Protein AF-A0A9E3FJ10-F1 (afdb_monomer_lite)

pLDDT: mean 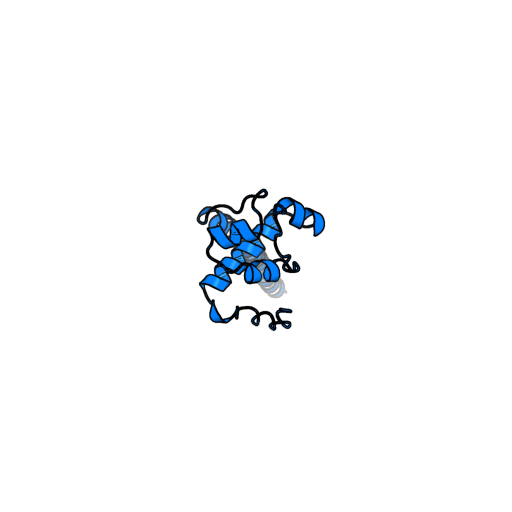78.75, std 11.79, range [48.34, 91.56]

Foldseek 3Di:
DPPVVVVVVVVVVVVVVVVVVVVVVVVVVVVVLVVVCVPPDHQDQQAWLVNVCVSLVHDSVLLCVLLVHDDDPDDNHGLNVVCVVVVHDSVVSSSSSVVSSVCCVVCVVVPDDPDDPDDDDPDD

Secondary structure (DSSP, 8-state):
--HHHHHHHHHHHHHHHHHHHHHHHHHHHHHHHHHHTTTS----TT-BHHHHHHHHT--HHHHHHHTT----TT---BHHHHHHHTT--HHHHHHHHHHHHHHHHH-GGGSPPPPPPP------

Structure (mmCIF, N/CA/C/O backbone):
data_AF-A0A9E3FJ10-F1
#
_entry.id   AF-A0A9E3FJ10-F1
#
loop_
_atom_site.group_PDB
_atom_site.id
_atom_site.type_symbol
_atom_site.label_atom_id
_atom_site.label_alt_id
_atom_site.label_comp_id
_atom_site.label_asym_id
_atom_site.label_entity_id
_atom_site.label_seq_id
_atom_site.pdbx_PDB_ins_code
_atom_site.Cartn_x
_atom_site.Cartn_y
_atom_site.Cartn_z
_atom_site.occupancy
_atom_site.B_iso_or_equiv
_atom_site.auth_seq_id
_atom_site.auth_comp_id
_atom_site.auth_asym_id
_atom_site.auth_atom_id
_atom_site.pdbx_PDB_model_num
ATOM 1 N N . MET A 1 1 ? 39.866 -26.195 -32.610 1.00 50.06 1 MET A N 1
ATOM 2 C CA . MET A 1 1 ? 39.055 -26.132 -31.369 1.00 50.06 1 MET A CA 1
ATOM 3 C C . MET A 1 1 ? 38.698 -24.684 -30.949 1.00 50.06 1 MET A C 1
ATOM 5 O O . MET A 1 1 ? 38.746 -24.369 -29.773 1.00 50.06 1 MET A O 1
ATOM 9 N N . ARG A 1 2 ? 38.320 -23.772 -31.873 1.00 59.16 2 ARG A N 1
ATOM 10 C CA . ARG A 1 2 ? 38.086 -22.332 -31.557 1.00 59.16 2 ARG A CA 1
ATOM 11 C C . ARG A 1 2 ? 36.614 -21.877 -31.606 1.00 59.16 2 ARG A C 1
ATOM 13 O O . ARG A 1 2 ? 36.303 -20.778 -31.170 1.00 59.16 2 ARG A O 1
ATOM 20 N N . ARG A 1 3 ? 35.690 -22.717 -32.098 1.00 58.25 3 ARG A N 1
ATOM 21 C CA . ARG A 1 3 ? 34.252 -22.376 -32.216 1.00 58.25 3 ARG A CA 1
ATOM 22 C C . ARG A 1 3 ? 33.459 -22.555 -30.913 1.00 58.25 3 ARG A C 1
ATOM 24 O O . ARG A 1 3 ? 32.370 -22.005 -30.796 1.00 58.25 3 ARG A O 1
ATOM 31 N N . LEU A 1 4 ? 33.997 -23.300 -29.941 1.00 60.84 4 LEU A N 1
ATOM 32 C CA . LEU A 1 4 ? 33.316 -23.565 -28.669 1.00 60.84 4 LEU A CA 1
ATOM 33 C C . LEU A 1 4 ? 33.398 -22.359 -27.717 1.00 60.84 4 LEU A C 1
ATOM 35 O O . LEU A 1 4 ? 32.386 -21.977 -27.142 1.00 60.84 4 LEU A O 1
ATOM 39 N N . GLY A 1 5 ? 34.555 -21.688 -27.647 1.00 65.81 5 GLY A N 1
ATOM 40 C CA . GLY A 1 5 ? 34.737 -20.486 -26.821 1.00 65.81 5 GLY A CA 1
ATOM 41 C C . GLY A 1 5 ? 33.856 -19.308 -27.249 1.00 65.81 5 GLY A C 1
ATOM 42 O O . GLY A 1 5 ? 33.323 -18.604 -26.402 1.00 65.81 5 GLY A O 1
ATOM 43 N N . TRP A 1 6 ? 33.611 -19.140 -28.553 1.00 72.50 6 TRP A N 1
ATOM 44 C CA . TRP A 1 6 ? 32.750 -18.062 -29.056 1.00 72.50 6 TRP A CA 1
ATOM 45 C C . TRP A 1 6 ? 31.285 -18.242 -28.635 1.00 72.50 6 TRP A C 1
ATOM 47 O O . TRP A 1 6 ? 30.625 -17.285 -28.240 1.00 72.50 6 TRP A O 1
ATOM 57 N N . ARG A 1 7 ? 30.771 -19.478 -28.676 1.00 77.56 7 ARG A N 1
ATOM 58 C CA . ARG A 1 7 ? 29.396 -19.778 -28.239 1.00 77.56 7 ARG A CA 1
ATOM 59 C C . ARG A 1 7 ? 29.220 -19.499 -26.747 1.00 77.56 7 ARG A C 1
ATOM 61 O O . ARG A 1 7 ? 28.229 -18.890 -26.366 1.00 77.56 7 ARG A O 1
ATOM 68 N N . TRP A 1 8 ? 30.202 -19.870 -25.928 1.00 81.69 8 TRP A N 1
ATOM 69 C CA . TRP A 1 8 ? 30.196 -19.575 -24.493 1.00 81.69 8 TRP A CA 1
ATOM 70 C C . TRP A 1 8 ? 30.289 -18.078 -24.193 1.00 81.69 8 TRP A C 1
ATOM 72 O O . TRP A 1 8 ? 29.585 -17.603 -23.309 1.00 81.69 8 TRP A O 1
ATOM 82 N N . LEU A 1 9 ? 31.068 -17.316 -24.967 1.00 85.19 9 LEU A N 1
ATOM 83 C CA . LEU A 1 9 ? 31.107 -15.855 -24.846 1.00 85.19 9 LEU A CA 1
ATOM 84 C C . LEU A 1 9 ? 29.743 -15.216 -25.133 1.00 85.19 9 LEU A C 1
ATOM 86 O O . LEU A 1 9 ? 29.331 -14.327 -24.395 1.00 85.19 9 LEU A O 1
ATOM 90 N N . ILE A 1 10 ? 29.012 -15.698 -26.146 1.00 85.94 10 ILE A N 1
ATOM 91 C CA . ILE A 1 10 ? 27.649 -15.224 -26.437 1.00 85.94 10 ILE A CA 1
ATOM 92 C C . ILE A 1 10 ? 26.696 -15.560 -25.282 1.00 85.94 10 ILE A C 1
ATOM 94 O O . ILE A 1 10 ? 25.912 -14.707 -24.875 1.00 85.94 10 ILE A O 1
ATOM 98 N N . VAL A 1 11 ? 26.771 -16.773 -24.725 1.00 88.75 11 VAL A N 1
ATOM 99 C CA . VAL A 1 11 ? 25.910 -17.190 -23.602 1.00 88.75 11 VAL A CA 1
ATOM 100 C C . VAL A 1 11 ? 26.195 -16.366 -22.346 1.00 88.75 11 VAL A C 1
ATOM 102 O O . VAL A 1 11 ? 25.263 -15.887 -21.706 1.00 88.75 11 VAL A O 1
ATOM 105 N N . VAL A 1 12 ? 27.467 -16.145 -22.012 1.00 90.69 12 VAL A N 1
ATOM 106 C CA . VAL A 1 12 ? 27.863 -15.320 -20.862 1.00 90.69 12 VAL A CA 1
ATOM 107 C C . VAL A 1 12 ? 27.430 -13.869 -21.065 1.00 90.69 12 VAL A C 1
ATOM 109 O O . VAL A 1 12 ? 26.873 -13.275 -20.146 1.00 90.69 12 VAL A O 1
ATOM 112 N N . ALA A 1 13 ? 27.613 -13.311 -22.265 1.00 87.69 13 ALA A N 1
ATOM 113 C CA . ALA A 1 13 ? 27.155 -11.962 -22.589 1.00 87.69 13 ALA A CA 1
ATOM 114 C C . ALA A 1 13 ? 25.627 -11.830 -22.477 1.00 87.69 13 ALA A C 1
ATOM 116 O O . ALA A 1 13 ? 25.137 -10.849 -21.919 1.00 87.69 13 ALA A O 1
ATOM 117 N N . PHE A 1 14 ? 24.875 -12.833 -22.940 1.00 90.75 14 PHE A N 1
ATOM 118 C CA . PHE A 1 14 ? 23.419 -12.874 -22.811 1.00 90.75 14 PHE A CA 1
ATOM 119 C C . PHE A 1 14 ? 22.973 -12.953 -21.347 1.00 90.75 14 PHE A C 1
ATOM 121 O O . PHE A 1 14 ? 22.100 -12.195 -20.933 1.00 90.75 14 PHE A O 1
ATOM 128 N N . LEU A 1 15 ? 23.600 -13.815 -20.540 1.00 91.56 15 LEU A N 1
ATOM 129 C CA . LEU A 1 15 ? 23.305 -13.930 -19.108 1.00 91.56 15 LEU A CA 1
ATOM 130 C C . LEU A 1 15 ? 23.639 -12.645 -18.342 1.00 91.56 15 LEU A C 1
ATOM 132 O O . LEU A 1 15 ? 22.870 -12.242 -17.467 1.00 91.56 15 LEU A O 1
ATOM 136 N N . LEU A 1 16 ? 24.746 -11.976 -18.684 1.00 91.50 16 LEU A N 1
ATOM 137 C CA . LEU A 1 16 ? 25.084 -10.673 -18.114 1.00 91.50 16 LEU A CA 1
ATOM 138 C C . LEU A 1 16 ? 24.024 -9.635 -18.483 1.00 91.50 16 LEU A C 1
ATOM 140 O O . LEU A 1 16 ? 23.500 -8.966 -17.598 1.00 91.50 16 LEU A O 1
ATOM 144 N N . ALA A 1 17 ? 23.671 -9.529 -19.766 1.00 90.06 17 ALA A N 1
ATOM 145 C CA . ALA A 1 17 ? 22.655 -8.593 -20.237 1.00 90.06 17 ALA A CA 1
ATOM 146 C C . ALA A 1 17 ? 21.293 -8.848 -19.571 1.00 90.06 17 ALA A C 1
ATOM 148 O O . ALA A 1 17 ? 20.651 -7.902 -19.120 1.00 90.06 17 ALA A O 1
ATOM 149 N N . ALA A 1 18 ? 20.888 -10.113 -19.432 1.00 90.12 18 ALA A N 1
ATOM 150 C CA . ALA A 1 18 ? 19.661 -10.503 -18.743 1.00 90.12 18 ALA A CA 1
ATOM 151 C C . ALA A 1 18 ? 19.698 -10.146 -17.247 1.00 90.12 18 ALA A C 1
ATOM 153 O O . ALA A 1 18 ? 18.731 -9.588 -16.729 1.00 90.12 18 ALA A O 1
ATOM 154 N N . SER A 1 19 ? 20.820 -10.390 -16.559 1.00 89.44 19 SER A N 1
ATOM 155 C CA . SER A 1 19 ? 21.013 -9.967 -15.163 1.00 89.44 19 SER A CA 1
ATOM 156 C C . SER A 1 19 ? 20.929 -8.450 -15.012 1.00 89.44 19 SER A C 1
ATOM 158 O O . SER A 1 19 ? 20.224 -7.955 -14.134 1.00 89.44 19 SER A O 1
ATOM 160 N N . PHE A 1 20 ? 21.608 -7.696 -15.879 1.00 89.62 20 PHE A N 1
ATOM 161 C CA . PHE A 1 20 ? 21.561 -6.236 -15.864 1.00 89.62 20 PHE A CA 1
ATOM 162 C C . PHE A 1 20 ? 20.150 -5.716 -16.139 1.00 89.62 20 PHE A C 1
ATOM 164 O O . PHE A 1 20 ? 19.680 -4.847 -15.409 1.00 89.62 20 PHE A O 1
ATOM 171 N N . ALA A 1 21 ? 19.448 -6.280 -17.124 1.00 86.94 21 ALA A N 1
ATOM 172 C CA . ALA A 1 21 ? 18.065 -5.933 -17.427 1.00 86.94 21 ALA A CA 1
ATOM 173 C C . ALA A 1 21 ? 17.132 -6.240 -16.247 1.00 86.94 21 ALA A C 1
ATOM 175 O O . ALA A 1 21 ? 16.319 -5.396 -15.884 1.00 86.94 21 ALA A O 1
ATOM 176 N N . GLY A 1 22 ? 17.290 -7.395 -15.593 1.00 85.44 22 GLY A N 1
ATOM 177 C CA . GLY A 1 22 ? 16.532 -7.758 -14.395 1.00 85.44 22 GLY A CA 1
ATOM 178 C C . GLY A 1 22 ? 16.789 -6.803 -13.228 1.00 85.44 22 GLY A C 1
ATOM 179 O O . GLY A 1 22 ? 15.850 -6.274 -12.637 1.00 85.44 22 GLY A O 1
ATOM 180 N N . LEU A 1 23 ? 18.056 -6.503 -12.928 1.00 83.00 23 LEU A N 1
ATOM 181 C CA . LEU A 1 23 ? 18.430 -5.538 -11.889 1.00 83.00 23 LEU A CA 1
ATOM 182 C C . LEU A 1 23 ? 17.889 -4.136 -12.186 1.00 83.00 23 LEU A C 1
ATOM 184 O O . LEU A 1 23 ? 17.414 -3.448 -11.278 1.00 83.00 23 LEU A O 1
ATOM 188 N N . PHE A 1 24 ? 17.953 -3.714 -13.448 1.00 83.12 24 PHE A N 1
ATOM 189 C CA . PHE A 1 24 ? 17.440 -2.424 -13.886 1.00 83.12 24 PHE A CA 1
ATOM 190 C C . PHE A 1 24 ? 15.914 -2.380 -13.820 1.00 83.12 24 PHE A C 1
ATOM 192 O O . PHE A 1 24 ? 15.373 -1.397 -13.329 1.00 83.12 24 PHE A O 1
ATOM 199 N N . ALA A 1 25 ? 15.221 -3.456 -14.202 1.00 77.50 25 ALA A N 1
ATOM 200 C CA . ALA A 1 25 ? 13.773 -3.588 -14.078 1.00 77.50 25 ALA A CA 1
ATOM 201 C C . ALA A 1 25 ? 13.335 -3.529 -12.610 1.00 77.50 25 ALA A C 1
ATOM 203 O O . ALA A 1 25 ? 12.469 -2.732 -12.266 1.00 77.50 25 ALA A O 1
ATOM 204 N N . VAL A 1 26 ? 13.989 -4.273 -11.712 1.00 76.31 26 VAL A N 1
ATOM 205 C CA . VAL A 1 26 ? 13.704 -4.210 -10.269 1.00 76.31 26 VAL A CA 1
ATOM 206 C C . VAL A 1 26 ? 13.958 -2.802 -9.724 1.00 76.31 26 VAL A C 1
ATOM 208 O O . VAL A 1 26 ? 13.137 -2.271 -8.977 1.00 76.31 26 VAL A O 1
ATOM 211 N N . ARG A 1 27 ? 15.064 -2.148 -10.106 1.00 74.31 27 ARG A N 1
ATOM 212 C CA . ARG A 1 27 ? 15.336 -0.763 -9.687 1.00 74.31 27 ARG A CA 1
ATOM 213 C C . ARG A 1 27 ? 14.336 0.240 -10.258 1.00 74.31 27 ARG A C 1
ATOM 215 O O . ARG A 1 27 ? 13.928 1.141 -9.529 1.00 74.31 27 ARG A O 1
ATOM 222 N N . ALA A 1 28 ? 13.936 0.083 -11.513 1.00 72.06 28 ALA A N 1
ATOM 223 C CA . ALA A 1 28 ? 12.959 0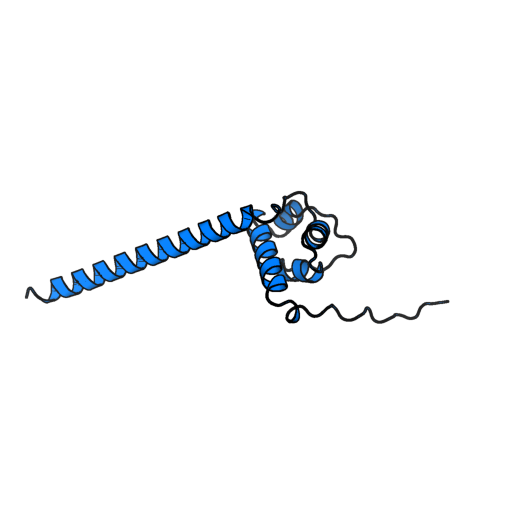.934 -12.177 1.00 72.06 28 ALA A CA 1
ATOM 224 C C . ALA A 1 28 ? 11.577 0.768 -11.548 1.00 72.06 28 ALA A C 1
ATOM 226 O O . ALA A 1 28 ? 10.947 1.770 -11.244 1.00 72.06 28 ALA A O 1
ATOM 227 N N . VAL A 1 29 ? 11.153 -0.460 -11.241 1.00 70.62 29 VAL A N 1
ATOM 228 C CA . VAL A 1 29 ? 9.917 -0.731 -10.496 1.00 70.62 29 VAL A CA 1
ATOM 229 C C . VAL A 1 29 ? 9.985 -0.095 -9.110 1.00 70.62 29 VAL A C 1
ATOM 231 O O . VAL A 1 29 ? 9.070 0.628 -8.740 1.00 70.62 29 VAL A O 1
ATOM 234 N N . ARG A 1 30 ? 11.093 -0.239 -8.366 1.00 70.88 30 ARG A N 1
ATOM 235 C CA . ARG A 1 30 ? 11.256 0.439 -7.063 1.00 70.88 30 ARG A CA 1
ATOM 236 C C . ARG A 1 30 ? 11.179 1.965 -7.184 1.00 70.88 30 ARG A C 1
ATOM 238 O O . ARG A 1 30 ? 10.576 2.608 -6.332 1.00 70.88 30 ARG A O 1
ATOM 245 N N . ARG A 1 31 ? 11.759 2.553 -8.237 1.00 59.66 31 ARG A N 1
ATOM 246 C CA . ARG A 1 31 ? 11.735 4.004 -8.503 1.00 59.66 31 ARG A CA 1
ATOM 247 C C . ARG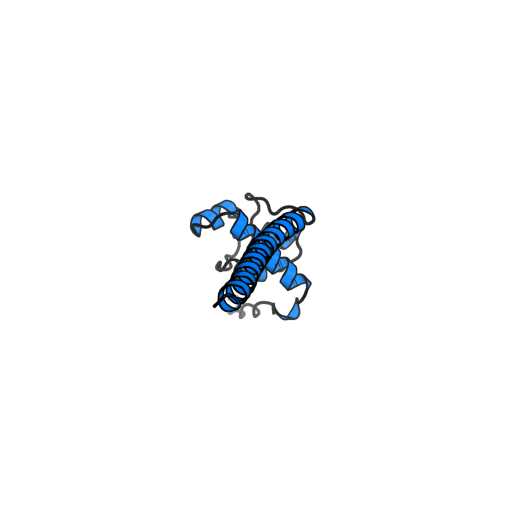 A 1 31 ? 10.363 4.489 -8.983 1.00 59.66 31 ARG A C 1
ATOM 249 O O . ARG A 1 31 ? 9.958 5.580 -8.605 1.00 59.66 31 ARG A O 1
ATOM 256 N N . ALA A 1 32 ? 9.666 3.699 -9.792 1.00 63.59 32 ALA A N 1
ATOM 257 C CA . ALA A 1 32 ? 8.335 3.992 -10.310 1.00 63.59 32 ALA A CA 1
ATOM 258 C C . ALA A 1 32 ? 7.284 3.888 -9.204 1.00 63.59 32 ALA A C 1
ATOM 260 O O . ALA A 1 32 ? 6.464 4.788 -9.073 1.00 63.59 32 ALA A O 1
ATOM 261 N N . VAL A 1 33 ? 7.379 2.869 -8.345 1.00 62.78 33 VAL A N 1
ATOM 262 C CA . VAL A 1 33 ? 6.593 2.778 -7.107 1.00 62.78 33 VAL A CA 1
ATOM 263 C C . VAL A 1 33 ? 6.890 3.992 -6.216 1.00 62.78 33 VAL A C 1
ATOM 265 O O . VAL A 1 33 ? 5.960 4.669 -5.800 1.00 62.78 33 VAL A O 1
ATOM 268 N N . TYR A 1 34 ? 8.164 4.370 -6.038 1.00 57.97 34 TYR A N 1
ATOM 269 C CA . TYR A 1 34 ? 8.549 5.581 -5.295 1.00 57.97 34 TYR A CA 1
ATOM 270 C C . TYR A 1 34 ? 7.980 6.883 -5.899 1.00 57.97 34 TYR A C 1
ATOM 272 O O . TYR A 1 34 ? 7.556 7.770 -5.162 1.00 57.97 34 TYR A O 1
ATOM 280 N N . TRP A 1 35 ? 7.949 7.021 -7.231 1.00 48.34 35 TRP A N 1
ATOM 281 C CA . TRP A 1 35 ? 7.387 8.193 -7.924 1.00 48.34 35 TRP A CA 1
ATOM 282 C C . TRP A 1 35 ? 5.853 8.213 -7.918 1.00 48.34 35 TRP A C 1
ATOM 284 O O . TRP A 1 35 ? 5.263 9.286 -7.804 1.00 48.34 35 TRP A O 1
ATOM 294 N N . SER A 1 36 ? 5.202 7.049 -7.981 1.00 53.22 36 SER A N 1
ATOM 295 C CA . SER A 1 36 ? 3.745 6.925 -7.870 1.00 53.22 36 SER A CA 1
ATOM 296 C C . SER A 1 36 ? 3.246 7.390 -6.499 1.00 53.22 36 SER A C 1
ATOM 298 O O . SER A 1 36 ? 2.195 8.018 -6.413 1.00 53.22 36 SER A O 1
ATOM 300 N N . SER A 1 37 ? 4.034 7.177 -5.441 1.00 52.62 37 SER A N 1
ATOM 301 C CA . SER A 1 37 ? 3.728 7.636 -4.080 1.00 52.62 37 SER A CA 1
ATOM 302 C C . SER A 1 37 ? 3.818 9.157 -3.871 1.00 52.62 37 SER A C 1
ATOM 304 O O . SER A 1 37 ? 3.405 9.635 -2.820 1.00 52.62 37 SER A O 1
ATOM 306 N N . HIS A 1 38 ? 4.368 9.930 -4.819 1.00 49.62 38 HIS A N 1
ATOM 307 C CA . HIS A 1 38 ? 4.545 11.387 -4.678 1.00 49.62 38 HIS A CA 1
ATOM 308 C C . HIS A 1 38 ? 3.424 12.226 -5.318 1.00 49.62 38 HIS A C 1
ATOM 310 O O . HIS A 1 38 ? 3.418 13.446 -5.159 1.00 49.62 38 HIS A O 1
ATOM 316 N N . ARG A 1 39 ? 2.495 11.612 -6.065 1.00 49.94 39 ARG A N 1
ATOM 317 C CA . ARG A 1 39 ? 1.383 12.320 -6.736 1.00 49.94 39 ARG A CA 1
ATOM 318 C C . ARG A 1 39 ? 0.071 12.276 -5.950 1.00 49.94 39 ARG A C 1
ATOM 320 O O . ARG A 1 39 ? -0.719 13.206 -6.081 1.00 49.94 39 ARG A O 1
ATOM 327 N N . ASP A 1 40 ? -0.107 11.264 -5.105 1.00 52.66 40 ASP A N 1
ATOM 328 C CA . ASP A 1 40 ? -1.263 11.112 -4.226 1.00 52.66 40 ASP A CA 1
ATOM 329 C C . ASP A 1 40 ? -0.845 11.427 -2.781 1.00 52.66 40 ASP A C 1
ATOM 331 O O . ASP A 1 40 ? 0.188 10.973 -2.298 1.00 52.66 40 ASP A O 1
ATOM 335 N N . GLU A 1 41 ? -1.628 12.270 -2.118 1.00 59.69 41 GLU A N 1
ATOM 336 C CA . GLU A 1 41 ? -1.422 12.860 -0.792 1.00 59.69 41 GLU A CA 1
ATOM 337 C C . GLU A 1 41 ? -0.698 11.939 0.217 1.00 59.69 41 GLU A C 1
ATOM 339 O O . GLU A 1 41 ? -1.309 11.061 0.827 1.00 59.69 41 GLU A O 1
ATOM 344 N N . VAL A 1 42 ? 0.621 12.124 0.371 1.00 67.50 42 VAL A N 1
ATOM 345 C CA . VAL A 1 42 ? 1.537 11.185 1.048 1.00 67.50 42 VAL A CA 1
ATOM 346 C C . VAL A 1 42 ? 0.932 10.631 2.340 1.00 67.50 42 VAL A C 1
ATOM 348 O O . VAL A 1 42 ? 0.638 11.386 3.269 1.00 67.50 42 VAL A O 1
ATOM 351 N N . ILE A 1 43 ? 0.766 9.305 2.417 1.00 75.88 43 ILE A N 1
ATOM 352 C CA . ILE A 1 43 ? 0.352 8.628 3.652 1.00 75.88 43 ILE A CA 1
ATOM 353 C C . ILE A 1 43 ? 1.406 8.932 4.717 1.00 75.88 43 ILE A C 1
ATOM 355 O O . ILE A 1 43 ? 2.557 8.515 4.607 1.00 75.88 43 ILE A O 1
ATOM 359 N N . ARG A 1 44 ? 1.024 9.682 5.752 1.00 82.00 44 ARG A N 1
ATOM 360 C CA . ARG A 1 44 ? 1.935 10.089 6.825 1.00 82.00 44 ARG A CA 1
ATOM 361 C C . ARG A 1 44 ? 1.907 9.092 7.986 1.00 82.00 44 ARG A C 1
ATOM 363 O O . ARG A 1 44 ? 0.844 8.574 8.321 1.00 82.00 44 ARG A O 1
ATOM 370 N N . PRO A 1 45 ? 3.035 8.893 8.688 1.00 81.94 45 PRO A N 1
ATOM 371 C CA . PRO A 1 45 ? 3.156 7.910 9.771 1.00 81.94 45 PRO A CA 1
ATOM 372 C C . PRO A 1 45 ? 2.260 8.177 10.985 1.00 81.94 45 PRO A C 1
ATOM 374 O O . PRO A 1 45 ? 2.028 7.279 11.792 1.00 81.94 45 PRO A O 1
ATOM 377 N N . TRP A 1 46 ? 1.765 9.404 11.140 1.00 84.62 46 TRP A N 1
ATOM 378 C CA . TRP A 1 46 ? 0.820 9.775 12.190 1.00 84.62 46 TRP A CA 1
ATOM 379 C C . TRP A 1 46 ? -0.647 9.537 11.805 1.00 84.62 46 TRP A C 1
ATOM 381 O O . TRP A 1 46 ? -1.499 9.564 12.690 1.00 84.62 46 TRP A O 1
ATOM 391 N N . MET A 1 47 ? -0.959 9.323 10.519 1.00 87.56 47 MET A N 1
ATOM 392 C CA . MET A 1 47 ? -2.332 9.078 10.071 1.00 87.56 47 MET A CA 1
ATOM 393 C C . MET A 1 47 ? -2.795 7.715 10.580 1.00 87.56 47 MET A C 1
ATOM 395 O O . MET A 1 47 ? -1.994 6.788 10.668 1.00 87.56 47 MET A O 1
ATOM 399 N N . SER A 1 48 ? -4.074 7.585 10.921 1.00 89.88 48 SER A N 1
ATOM 400 C CA . SER A 1 48 ? -4.684 6.292 11.242 1.00 89.88 48 SER A CA 1
ATOM 401 C C . SER A 1 48 ? -5.249 5.630 9.985 1.00 89.88 48 SER A C 1
ATOM 403 O O . SER A 1 48 ? -5.542 6.312 8.999 1.00 89.88 48 SER A O 1
ATOM 405 N N . VAL A 1 49 ? -5.466 4.310 10.028 1.00 87.94 49 VAL A N 1
ATOM 406 C CA . VAL A 1 49 ? -6.081 3.549 8.919 1.00 87.94 49 VAL A CA 1
ATOM 407 C C . VAL A 1 49 ? -7.417 4.174 8.502 1.00 87.94 49 VAL A C 1
ATOM 409 O O . VAL A 1 49 ? -7.661 4.408 7.321 1.00 87.94 49 VAL A O 1
ATOM 412 N N . HIS A 1 50 ? -8.261 4.526 9.476 1.00 86.94 50 HIS A N 1
ATOM 413 C CA . HIS A 1 50 ? -9.550 5.162 9.211 1.00 86.94 50 HIS A CA 1
ATOM 414 C C . HIS A 1 50 ? -9.392 6.569 8.609 1.00 86.94 50 HIS A C 1
ATOM 416 O O . HIS A 1 50 ? -10.142 6.943 7.709 1.00 86.94 50 HIS A O 1
ATOM 422 N N . TYR A 1 51 ? -8.402 7.349 9.052 1.00 87.94 51 TYR A N 1
ATOM 423 C CA . TYR A 1 51 ? -8.145 8.664 8.465 1.00 87.94 51 TYR A CA 1
ATOM 424 C C . TYR A 1 51 ? -7.718 8.542 6.996 1.00 87.94 51 TYR A C 1
ATOM 426 O O . TYR A 1 51 ? -8.278 9.226 6.144 1.00 87.94 51 TYR A O 1
ATOM 434 N N . VAL A 1 52 ? -6.808 7.613 6.677 1.00 87.88 52 VAL A N 1
ATOM 435 C CA . VAL A 1 52 ? -6.401 7.322 5.290 1.00 87.88 52 VAL A CA 1
ATOM 436 C C . VAL A 1 52 ? -7.599 6.877 4.451 1.00 87.88 52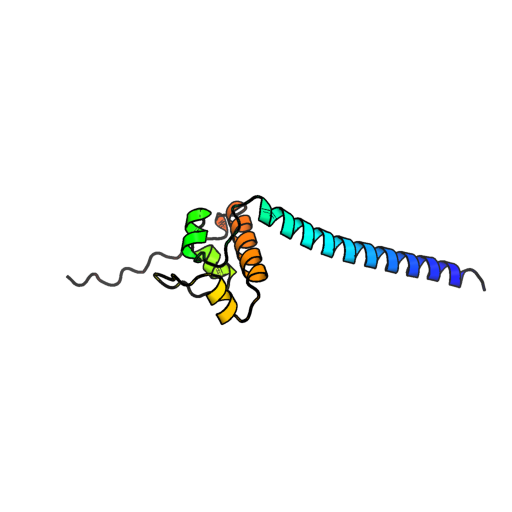 VAL A C 1
ATOM 438 O O . VAL A 1 52 ? -7.822 7.433 3.378 1.00 87.88 52 VAL A O 1
ATOM 441 N N . ALA A 1 53 ? -8.415 5.948 4.957 1.00 88.75 53 ALA A N 1
ATOM 442 C CA . ALA A 1 53 ? -9.640 5.497 4.293 1.00 88.75 53 ALA A CA 1
ATOM 443 C C . ALA A 1 53 ? -10.558 6.677 3.931 1.00 88.75 53 ALA A C 1
ATOM 445 O O . ALA A 1 53 ? -11.044 6.783 2.804 1.00 88.75 53 ALA A O 1
ATOM 446 N N . ARG A 1 54 ? -10.743 7.614 4.871 1.00 87.12 54 ARG A N 1
ATOM 447 C CA . ARG A 1 54 ? -11.565 8.814 4.681 1.00 87.12 54 ARG A CA 1
ATOM 448 C C . ARG A 1 54 ? -10.963 9.772 3.651 1.00 87.12 54 ARG A C 1
ATOM 450 O O . ARG A 1 54 ? -11.695 10.214 2.768 1.00 87.12 54 ARG A O 1
ATOM 457 N N . SER A 1 55 ? -9.665 10.072 3.742 1.00 86.25 55 SER A N 1
ATOM 458 C CA . SER A 1 55 ? -8.958 10.963 2.808 1.00 86.25 55 SER A CA 1
ATOM 459 C C . SER A 1 55 ? -9.011 10.439 1.374 1.00 86.25 55 SER A C 1
ATOM 461 O O . SER A 1 55 ? -9.311 11.185 0.448 1.00 86.25 55 SER A O 1
ATOM 463 N N . TYR A 1 56 ? -8.808 9.134 1.203 1.00 86.88 56 TYR A N 1
ATOM 464 C CA . TYR A 1 56 ? -8.769 8.485 -0.104 1.00 86.88 56 TYR A CA 1
ATOM 465 C C . TYR A 1 56 ? -10.139 8.011 -0.610 1.00 86.88 56 TYR A C 1
ATOM 467 O O . TYR A 1 56 ? -10.221 7.481 -1.718 1.00 86.88 56 TYR A O 1
ATOM 475 N N . ARG A 1 57 ? -11.209 8.228 0.172 1.00 87.31 57 ARG A N 1
ATOM 476 C CA . ARG A 1 57 ? -12.589 7.780 -0.097 1.00 87.31 57 ARG A CA 1
ATOM 477 C C . ARG A 1 57 ? -12.703 6.273 -0.372 1.00 87.31 57 ARG A C 1
ATOM 479 O O . ARG A 1 57 ? -13.516 5.848 -1.187 1.00 87.31 57 ARG A O 1
ATOM 486 N N . VAL A 1 58 ? -11.904 5.470 0.325 1.00 87.88 58 VAL A N 1
ATOM 487 C CA . VAL A 1 58 ? -11.923 4.003 0.235 1.00 87.88 58 VAL A CA 1
ATOM 488 C C . VAL A 1 58 ? -12.572 3.434 1.498 1.00 87.88 58 VAL A C 1
ATOM 490 O O . VAL A 1 58 ? -12.347 3.967 2.587 1.00 87.88 58 VAL A O 1
ATOM 493 N N . PRO A 1 59 ? -13.375 2.361 1.410 1.00 88.31 59 PRO A N 1
ATOM 494 C CA . PRO A 1 59 ? -13.903 1.711 2.597 1.00 88.31 59 PRO A CA 1
ATOM 495 C C . PRO A 1 59 ? -12.773 1.190 3.504 1.00 88.31 59 PRO A C 1
ATOM 497 O O . PRO A 1 59 ? -11.852 0.528 3.025 1.00 88.31 59 PRO A O 1
ATOM 500 N N . PRO A 1 60 ? -12.837 1.419 4.827 1.00 86.31 60 PRO A N 1
ATOM 501 C CA . PRO A 1 60 ? -11.746 1.061 5.731 1.00 86.31 60 PRO A CA 1
ATOM 502 C C . PRO A 1 60 ? -11.439 -0.442 5.741 1.00 86.31 60 PRO A C 1
ATOM 504 O O . PRO A 1 60 ? -10.280 -0.820 5.878 1.00 86.31 60 PRO A O 1
ATOM 507 N N . HIS A 1 61 ? -12.443 -1.304 5.537 1.00 86.38 61 HIS A N 1
ATOM 508 C CA . HIS A 1 61 ? -12.264 -2.761 5.516 1.00 86.38 61 HIS A CA 1
ATOM 509 C C . HIS A 1 61 ? -11.310 -3.242 4.409 1.00 86.38 61 HIS A C 1
ATOM 511 O O . HIS A 1 61 ? -10.636 -4.252 4.594 1.00 86.38 61 HIS A O 1
ATOM 517 N N . VAL A 1 62 ? -11.220 -2.516 3.289 1.00 89.00 62 VAL A N 1
ATOM 518 C CA . VAL A 1 62 ? -10.264 -2.803 2.208 1.00 89.00 62 VAL A CA 1
ATOM 519 C C . VAL A 1 62 ? -8.840 -2.619 2.714 1.00 89.00 62 VAL A C 1
ATOM 521 O O . VAL A 1 62 ? -7.996 -3.493 2.533 1.00 89.00 62 VAL A O 1
ATOM 524 N N . LEU A 1 63 ? -8.595 -1.506 3.411 1.00 88.75 63 LEU A N 1
ATOM 525 C CA . LEU A 1 63 ? -7.285 -1.194 3.970 1.00 88.75 63 LEU A CA 1
ATOM 526 C C . LEU A 1 63 ? -6.905 -2.172 5.080 1.00 88.75 63 LEU A C 1
ATOM 528 O O . LEU A 1 63 ? -5.792 -2.680 5.057 1.00 88.75 63 LEU A O 1
ATOM 532 N N . TYR A 1 64 ? -7.824 -2.481 6.003 1.00 88.81 64 TYR A N 1
ATOM 533 C CA . TYR A 1 64 ? -7.596 -3.461 7.074 1.00 88.81 64 TYR A CA 1
ATOM 534 C C . TYR A 1 64 ? -7.236 -4.847 6.521 1.00 88.81 64 TYR A C 1
ATOM 536 O O . TYR A 1 64 ? -6.276 -5.457 6.987 1.00 88.81 64 TYR A O 1
ATOM 544 N N . ARG A 1 65 ? -7.941 -5.309 5.476 1.00 87.50 65 ARG A N 1
ATOM 545 C CA . ARG A 1 65 ? -7.626 -6.572 4.792 1.00 87.50 65 ARG A CA 1
ATOM 546 C C . ARG A 1 65 ? -6.234 -6.540 4.15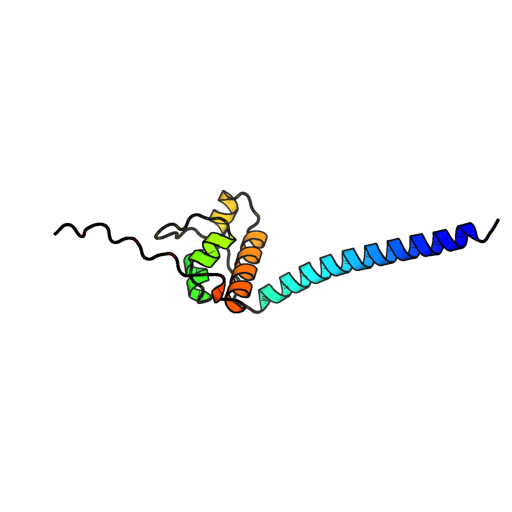9 1.00 87.50 65 ARG A C 1
ATOM 548 O O . ARG A 1 65 ? -5.501 -7.513 4.286 1.00 87.50 65 ARG A O 1
ATOM 555 N N . ALA A 1 66 ? -5.865 -5.434 3.513 1.00 86.69 66 ALA A N 1
ATOM 556 C CA . ALA A 1 66 ? -4.566 -5.299 2.861 1.00 86.69 66 ALA A CA 1
ATOM 557 C C . ALA A 1 66 ? -3.395 -5.413 3.847 1.00 86.69 66 ALA A C 1
ATOM 559 O O . ALA A 1 66 ? -2.420 -6.093 3.565 1.00 86.69 66 ALA A O 1
ATOM 560 N N . ILE A 1 67 ? -3.508 -4.806 5.030 1.00 86.88 67 ILE A N 1
ATOM 561 C CA . ILE A 1 67 ? -2.456 -4.859 6.059 1.00 86.88 67 ILE A CA 1
ATOM 562 C C . ILE A 1 67 ? -2.608 -6.041 7.029 1.00 86.88 67 ILE A C 1
ATOM 564 O O . ILE A 1 67 ? -1.937 -6.058 8.063 1.00 86.88 67 ILE A O 1
ATOM 568 N N . ASN A 1 68 ? -3.486 -7.007 6.719 1.00 85.38 68 ASN A N 1
ATOM 569 C CA . ASN A 1 68 ? -3.813 -8.164 7.563 1.00 85.38 68 ASN A CA 1
ATOM 570 C C . ASN A 1 68 ? -4.100 -7.780 9.026 1.00 85.38 68 ASN A C 1
ATOM 572 O O . ASN A 1 68 ? -3.606 -8.406 9.962 1.00 85.38 68 ASN A O 1
ATOM 576 N N . LEU A 1 69 ? -4.872 -6.711 9.221 1.00 83.25 69 LEU A N 1
ATOM 577 C CA . LEU A 1 69 ? -5.236 -6.206 10.539 1.00 83.25 69 LEU A CA 1
ATOM 578 C C . LEU A 1 69 ? -6.729 -6.431 10.786 1.00 83.25 69 LEU A C 1
ATOM 580 O O . LEU A 1 69 ? -7.562 -6.141 9.927 1.00 83.25 69 LEU A O 1
ATOM 584 N N . GLU A 1 70 ? -7.065 -6.920 11.978 1.00 79.69 70 GLU A N 1
ATOM 585 C CA . GLU A 1 70 ? -8.452 -7.099 12.406 1.00 79.69 70 GLU A CA 1
ATOM 586 C C . GLU A 1 70 ? -9.173 -5.731 12.438 1.00 79.69 70 GLU A C 1
ATOM 588 O O . GLU A 1 70 ? -8.645 -4.777 13.027 1.00 79.69 70 GLU A O 1
ATOM 593 N N . PRO A 1 71 ? -10.364 -5.579 11.826 1.00 75.12 71 PRO A N 1
ATOM 594 C CA . PRO A 1 71 ? -11.096 -4.316 11.850 1.00 75.12 71 PRO A CA 1
ATOM 595 C C . PRO A 1 71 ? -11.579 -3.984 13.269 1.00 75.12 71 PRO A C 1
ATOM 597 O O . PRO A 1 71 ? -12.593 -4.503 13.732 1.00 75.12 71 PRO A O 1
ATOM 600 N N . LEU A 1 72 ? -10.882 -3.082 13.963 1.00 73.75 72 LEU A N 1
ATOM 601 C CA . LEU A 1 72 ? -11.304 -2.624 15.286 1.00 73.75 72 LEU A CA 1
ATOM 602 C C . LEU A 1 72 ? -12.288 -1.445 15.188 1.00 73.75 72 LEU A C 1
ATOM 604 O O . LEU A 1 72 ? -11.970 -0.419 14.566 1.00 73.75 72 LEU A O 1
ATOM 608 N N . PRO A 1 73 ? -13.463 -1.516 15.845 1.00 65.19 73 PRO A N 1
ATOM 609 C CA . PRO A 1 73 ? -14.348 -0.367 15.959 1.00 65.19 73 PRO A CA 1
ATOM 610 C C . PRO A 1 73 ? -13.635 0.730 16.767 1.00 65.19 73 PRO A C 1
ATOM 612 O O . PRO A 1 73 ? -13.419 0.589 17.965 1.00 65.19 73 PRO A O 1
ATOM 615 N N . ARG A 1 74 ? -13.274 1.835 16.095 1.00 67.38 74 ARG A N 1
ATOM 616 C CA . ARG A 1 74 ? -12.462 2.970 16.601 1.00 67.38 74 ARG A CA 1
ATOM 617 C C . ARG A 1 74 ? -10.954 2.724 16.751 1.00 67.38 74 ARG A C 1
ATOM 619 O O . ARG A 1 74 ? -10.348 3.258 17.680 1.00 67.38 74 ARG A O 1
ATOM 626 N N . ASP A 1 75 ? -10.307 2.062 15.795 1.00 74.75 75 ASP A N 1
ATOM 627 C CA . ASP A 1 75 ? -8.842 2.129 15.753 1.00 74.75 75 ASP A CA 1
ATOM 628 C C . ASP A 1 75 ? -8.359 3.566 15.453 1.00 74.75 75 ASP A C 1
ATOM 630 O O . ASP A 1 75 ? -8.583 4.123 14.372 1.00 74.75 75 ASP A O 1
ATOM 634 N N . ARG A 1 76 ? -7.736 4.193 16.457 1.00 77.56 76 ARG A N 1
ATOM 635 C CA . ARG A 1 76 ? -7.113 5.522 16.369 1.00 77.56 76 ARG A CA 1
ATOM 636 C C . ARG A 1 76 ? -5.591 5.448 16.356 1.00 77.56 76 ARG A C 1
ATOM 638 O O . ARG A 1 76 ? -4.951 6.500 16.362 1.00 77.56 76 ARG A O 1
ATOM 645 N N . ARG A 1 77 ? -5.012 4.245 16.346 1.00 85.38 77 ARG A N 1
ATOM 646 C CA . ARG A 1 77 ? -3.563 4.089 16.361 1.00 85.38 77 ARG A CA 1
ATOM 647 C C . ARG A 1 77 ? -2.970 4.672 15.078 1.00 85.38 77 ARG A C 1
ATOM 649 O O . ARG A 1 77 ? -3.529 4.488 13.989 1.00 85.38 77 ARG A O 1
ATOM 656 N N . PRO A 1 78 ? -1.863 5.417 15.186 1.00 88.44 78 PRO A N 1
ATOM 657 C CA . PRO A 1 78 ? -1.146 5.901 14.026 1.00 88.44 78 PRO A CA 1
ATOM 658 C C . PRO A 1 78 ? -0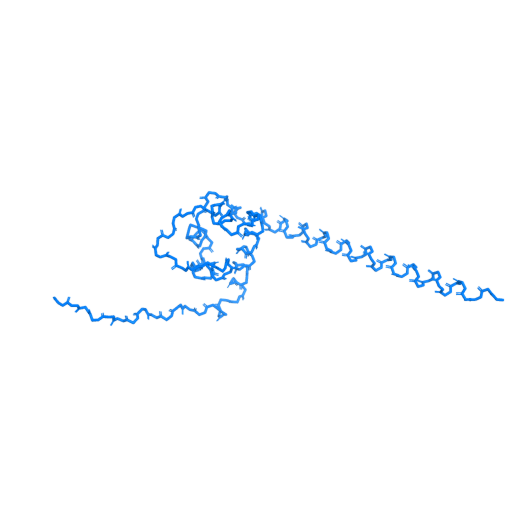.512 4.717 13.288 1.00 88.44 78 PRO A C 1
ATOM 660 O O . PRO A 1 78 ? -0.056 3.752 13.902 1.00 88.44 78 PRO A O 1
ATOM 663 N N . LEU A 1 79 ? -0.418 4.807 11.964 1.00 87.19 79 LEU A N 1
ATOM 664 C CA . LEU A 1 79 ? 0.151 3.748 11.126 1.00 87.19 79 LEU A CA 1
ATOM 665 C C . LEU A 1 79 ? 1.580 3.362 11.526 1.00 87.19 79 LEU A C 1
ATOM 667 O O . LEU A 1 79 ? 1.959 2.205 11.381 1.00 87.19 79 LEU A O 1
ATOM 671 N N . ARG A 1 80 ? 2.371 4.297 12.074 1.00 85.69 80 ARG A N 1
ATOM 672 C CA . ARG A 1 80 ? 3.703 3.985 12.623 1.00 85.69 80 ARG A CA 1
ATOM 673 C C . ARG A 1 80 ? 3.661 2.960 13.755 1.00 85.69 80 ARG A C 1
ATOM 675 O O . ARG A 1 80 ? 4.601 2.194 13.907 1.00 85.69 80 ARG A O 1
ATOM 682 N N . GLU A 1 81 ? 2.617 2.989 14.575 1.00 87.56 81 GLU A N 1
ATOM 683 C CA . GLU A 1 81 ? 2.477 2.112 15.735 1.00 87.56 81 GLU A CA 1
ATOM 684 C C . GLU A 1 81 ? 2.022 0.733 15.279 1.00 87.56 81 GLU A C 1
ATOM 686 O O . GLU A 1 81 ? 2.669 -0.249 15.617 1.00 87.56 81 GLU A O 1
ATOM 691 N N . VAL A 1 82 ? 1.053 0.679 14.361 1.00 86.81 82 VAL A N 1
ATOM 692 C CA . VAL A 1 82 ? 0.656 -0.558 13.672 1.00 86.81 82 VAL A CA 1
ATOM 693 C C . VAL A 1 82 ? 1.854 -1.219 12.975 1.00 86.81 82 VAL A C 1
ATOM 695 O O . VAL A 1 82 ? 2.073 -2.418 13.116 1.00 86.81 82 VAL A O 1
ATOM 698 N N . ALA A 1 83 ? 2.684 -0.442 12.272 1.00 86.75 83 ALA A N 1
ATOM 699 C CA . ALA A 1 83 ? 3.893 -0.961 11.633 1.00 86.75 83 ALA A CA 1
ATOM 700 C C . ALA A 1 83 ? 4.889 -1.538 12.656 1.00 86.75 83 ALA A C 1
ATOM 702 O O . ALA A 1 83 ? 5.472 -2.596 12.418 1.00 86.75 83 ALA A O 1
ATOM 703 N N . ARG A 1 84 ? 5.056 -0.879 13.812 1.00 86.94 84 ARG A N 1
ATOM 704 C CA . ARG A 1 84 ? 5.915 -1.371 14.900 1.00 86.94 84 ARG A CA 1
ATOM 705 C C . ARG A 1 84 ? 5.370 -2.642 15.542 1.00 86.94 84 ARG A C 1
ATOM 707 O O . ARG A 1 84 ? 6.152 -3.556 15.767 1.00 86.94 84 ARG A O 1
ATOM 714 N N . GLU A 1 85 ? 4.067 -2.720 15.797 1.00 87.69 85 GLU A N 1
ATOM 715 C CA . GLU A 1 85 ? 3.411 -3.924 16.325 1.00 87.69 85 GLU A CA 1
ATOM 716 C C . GLU A 1 85 ? 3.600 -5.123 15.385 1.00 87.69 85 GLU A C 1
ATOM 718 O O . GLU A 1 85 ? 3.899 -6.229 15.828 1.00 87.69 85 GLU A O 1
ATOM 723 N N . GLN A 1 86 ? 3.510 -4.891 14.074 1.00 85.75 86 GLN A N 1
ATOM 724 C CA . GLN A 1 86 ? 3.744 -5.919 13.060 1.00 85.75 86 GLN A CA 1
ATOM 725 C C . GLN A 1 86 ? 5.237 -6.209 12.808 1.00 85.75 86 GLN A C 1
ATOM 727 O O . GLN A 1 86 ? 5.550 -7.072 11.993 1.00 85.75 86 GLN A O 1
ATOM 732 N N . ASN A 1 87 ? 6.168 -5.512 13.477 1.00 85.94 87 ASN A N 1
ATOM 733 C CA . ASN A 1 87 ? 7.613 -5.571 13.210 1.00 85.94 87 ASN A CA 1
ATOM 734 C C . ASN A 1 87 ? 7.975 -5.311 11.729 1.00 85.94 87 ASN A C 1
ATOM 736 O O . ASN A 1 87 ? 8.894 -5.918 11.178 1.00 85.94 87 ASN A O 1
ATOM 740 N N . ARG A 1 88 ? 7.258 -4.395 11.063 1.00 81.44 88 ARG A N 1
ATOM 741 C CA . ARG A 1 88 ? 7.464 -4.029 9.650 1.00 81.44 88 ARG A CA 1
ATOM 742 C C . ARG A 1 88 ? 7.917 -2.578 9.508 1.00 81.44 88 ARG A C 1
ATOM 744 O O . ARG A 1 88 ? 7.641 -1.719 10.343 1.00 81.44 88 ARG A O 1
ATOM 751 N N . ALA A 1 89 ? 8.608 -2.284 8.408 1.00 82.56 89 ALA A N 1
ATOM 752 C CA . ALA A 1 89 ? 8.943 -0.909 8.051 1.00 82.56 89 ALA A CA 1
ATOM 753 C C . ALA A 1 89 ? 7.673 -0.138 7.654 1.00 82.56 89 ALA A C 1
ATOM 755 O O . ALA A 1 89 ? 6.873 -0.635 6.859 1.00 82.56 89 ALA A O 1
ATOM 756 N N . PHE A 1 90 ? 7.525 1.095 8.149 1.00 81.38 90 PHE A N 1
ATOM 757 C CA . PHE A 1 90 ? 6.393 1.966 7.805 1.00 81.38 90 PHE A CA 1
ATOM 758 C C . PHE A 1 90 ? 6.231 2.136 6.287 1.00 81.38 90 PHE A C 1
ATOM 760 O O . PHE A 1 90 ? 5.122 2.023 5.781 1.00 81.38 90 PHE A O 1
ATOM 767 N N . GLU A 1 91 ? 7.335 2.316 5.557 1.00 79.62 91 GLU A N 1
ATOM 768 C CA . GLU A 1 91 ? 7.329 2.461 4.094 1.00 79.62 91 GLU A CA 1
ATOM 769 C C . GLU A 1 91 ? 6.723 1.247 3.377 1.00 79.62 91 GLU A C 1
ATOM 771 O O . GLU A 1 91 ? 5.982 1.396 2.408 1.00 79.62 91 GLU A O 1
ATOM 776 N N . ALA A 1 92 ? 6.998 0.034 3.869 1.00 81.00 92 ALA A N 1
ATOM 777 C CA . ALA A 1 92 ? 6.435 -1.184 3.294 1.00 81.00 92 ALA A CA 1
ATOM 778 C C . ALA A 1 92 ? 4.918 -1.248 3.517 1.00 81.00 92 ALA A C 1
ATOM 780 O O . ALA A 1 92 ? 4.172 -1.577 2.598 1.00 81.00 92 ALA A O 1
ATOM 781 N N . LEU A 1 93 ? 4.467 -0.873 4.717 1.00 84.56 93 LEU A N 1
ATOM 782 C CA . LEU A 1 93 ? 3.049 -0.821 5.061 1.00 84.56 93 LEU A CA 1
ATOM 783 C C . LEU A 1 93 ? 2.315 0.277 4.271 1.00 84.56 93 LEU A C 1
ATOM 785 O O . LEU A 1 93 ? 1.213 0.055 3.775 1.00 84.56 93 LEU A O 1
ATOM 789 N N . ALA A 1 94 ? 2.932 1.447 4.099 1.00 84.12 94 ALA A N 1
ATOM 790 C CA . ALA A 1 94 ? 2.386 2.536 3.294 1.00 84.12 94 ALA A CA 1
ATOM 791 C C . ALA A 1 94 ? 2.250 2.142 1.814 1.00 84.12 94 ALA A C 1
ATOM 793 O O . ALA A 1 94 ? 1.224 2.435 1.201 1.00 84.12 94 ALA A O 1
ATOM 794 N N . ALA A 1 95 ? 3.240 1.441 1.254 1.00 83.06 95 ALA A N 1
ATOM 795 C CA . ALA A 1 95 ? 3.181 0.930 -0.114 1.00 83.06 95 ALA A CA 1
ATOM 796 C C . ALA A 1 95 ? 2.060 -0.111 -0.300 1.00 83.06 95 ALA A C 1
ATOM 798 O O . ALA A 1 95 ? 1.343 -0.073 -1.296 1.00 83.06 95 ALA A O 1
ATOM 799 N N . GLU A 1 96 ? 1.867 -1.008 0.669 1.00 84.69 96 GLU A N 1
ATOM 800 C CA . GLU A 1 96 ? 0.790 -2.008 0.652 1.00 84.69 96 GLU A CA 1
ATOM 801 C C . GLU A 1 96 ? -0.599 -1.349 0.695 1.00 84.69 96 GLU A C 1
ATOM 803 O O . GLU A 1 96 ? -1.474 -1.687 -0.103 1.00 84.69 96 GLU A O 1
ATOM 808 N N . LEU A 1 97 ? -0.772 -0.323 1.537 1.00 87.88 97 LEU A N 1
ATOM 809 C CA . LEU A 1 97 ? -1.991 0.489 1.568 1.00 87.88 97 LEU A CA 1
ATOM 810 C C . LEU A 1 97 ? -2.243 1.216 0.241 1.00 87.88 97 LEU A C 1
ATOM 812 O O . LEU A 1 97 ? -3.373 1.222 -0.242 1.00 87.88 97 LEU A O 1
ATOM 816 N N . GLN A 1 98 ? -1.215 1.816 -0.364 1.00 86.31 98 GLN A N 1
ATOM 817 C CA . GLN A 1 98 ? -1.346 2.496 -1.660 1.00 86.31 98 GLN A CA 1
ATOM 818 C C . GLN A 1 98 ? -1.736 1.527 -2.776 1.00 86.31 98 GLN A C 1
ATOM 820 O O . GLN A 1 98 ? -2.625 1.839 -3.566 1.00 86.31 98 GLN A O 1
ATOM 825 N N . ASN A 1 99 ? -1.127 0.340 -2.810 1.00 86.00 99 ASN A N 1
ATOM 826 C CA . ASN A 1 99 ? -1.487 -0.700 -3.770 1.00 86.00 99 ASN A CA 1
ATOM 827 C C . ASN A 1 99 ? -2.945 -1.132 -3.600 1.00 86.00 99 ASN A C 1
ATOM 829 O O . ASN A 1 99 ? -3.665 -1.217 -4.589 1.00 86.00 99 ASN A O 1
ATOM 833 N N . ALA A 1 100 ? -3.410 -1.322 -2.364 1.00 87.75 100 ALA A N 1
ATOM 834 C CA . ALA A 1 100 ? -4.803 -1.670 -2.097 1.00 87.75 100 ALA A CA 1
ATOM 835 C C . ALA A 1 100 ? -5.782 -0.561 -2.517 1.00 87.75 100 ALA A C 1
ATOM 837 O O . ALA A 1 100 ? -6.851 -0.843 -3.056 1.00 87.75 100 ALA A O 1
ATOM 838 N N . ILE A 1 101 ? -5.417 0.709 -2.314 1.00 87.75 101 ILE A N 1
ATOM 839 C CA . ILE A 1 101 ? -6.199 1.859 -2.791 1.00 87.75 101 ILE A CA 1
ATOM 840 C C . ILE A 1 101 ? -6.268 1.862 -4.321 1.00 87.75 101 ILE A C 1
ATOM 842 O O . ILE A 1 101 ? -7.346 2.056 -4.883 1.00 87.75 101 ILE A O 1
ATOM 846 N N . ALA A 1 102 ? -5.136 1.658 -4.998 1.00 87.62 102 ALA A N 1
ATOM 847 C CA . ALA A 1 102 ? -5.074 1.606 -6.455 1.00 87.62 102 ALA A CA 1
ATOM 848 C C . ALA A 1 102 ? -5.893 0.432 -7.013 1.00 87.62 102 ALA A C 1
ATOM 850 O O . ALA A 1 102 ? -6.656 0.615 -7.960 1.00 87.62 102 ALA A O 1
ATOM 851 N N . GLU A 1 103 ? -5.800 -0.744 -6.389 1.00 87.81 103 GLU A N 1
ATOM 852 C CA . GLU A 1 103 ? -6.575 -1.923 -6.770 1.00 87.81 103 GLU A CA 1
ATOM 853 C C . GLU A 1 103 ? -8.077 -1.701 -6.570 1.00 87.81 103 GLU A C 1
ATOM 855 O O . GLU A 1 103 ? -8.855 -1.986 -7.475 1.00 87.81 103 GLU A O 1
ATOM 860 N N . PHE A 1 104 ? -8.493 -1.123 -5.440 1.00 88.62 104 PHE A N 1
ATOM 861 C CA . PHE A 1 104 ? -9.896 -0.781 -5.199 1.00 88.62 104 PHE A CA 1
ATOM 862 C C . PHE A 1 104 ? -10.433 0.232 -6.213 1.00 88.62 104 PHE A C 1
ATOM 864 O O . PHE A 1 104 ? -11.568 0.114 -6.664 1.00 88.62 104 PHE A O 1
ATOM 871 N N . ARG A 1 105 ? -9.625 1.230 -6.589 1.00 86.25 105 ARG A N 1
ATOM 872 C CA . ARG A 1 105 ? -10.005 2.215 -7.613 1.00 86.25 105 ARG A CA 1
ATOM 873 C C . ARG A 1 105 ? -10.155 1.582 -8.997 1.00 86.25 105 ARG A C 1
ATOM 875 O O . ARG A 1 105 ? -11.004 2.029 -9.760 1.00 86.25 105 ARG A O 1
ATOM 882 N N . ALA A 1 106 ? -9.340 0.578 -9.319 1.00 88.50 106 ALA A N 1
ATOM 883 C CA . ALA A 1 106 ? -9.418 -0.145 -10.585 1.00 88.50 106 ALA A CA 1
ATOM 884 C C . ALA A 1 106 ? -10.572 -1.164 -10.616 1.00 88.50 106 ALA A C 1
ATOM 886 O O . ALA A 1 106 ? -11.215 -1.316 -11.651 1.00 88.50 106 ALA A O 1
ATOM 887 N N . HIS A 1 107 ? -10.819 -1.845 -9.492 1.00 88.62 107 HIS A N 1
ATOM 888 C CA . HIS A 1 107 ? -11.729 -2.988 -9.376 1.00 88.62 107 HIS A CA 1
ATOM 889 C C . HIS A 1 107 ? -12.538 -2.959 -8.067 1.00 88.62 107 HIS A C 1
ATOM 891 O O . HIS A 1 107 ? -12.335 -3.809 -7.188 1.00 88.62 107 HIS A O 1
ATOM 897 N N . PRO A 1 108 ? -13.461 -1.999 -7.891 1.00 86.25 108 PRO A N 1
ATOM 898 C CA . PRO A 1 108 ? -14.255 -1.885 -6.667 1.00 86.25 108 PRO A CA 1
ATOM 899 C C . PRO A 1 108 ? -15.110 -3.135 -6.388 1.00 86.25 108 PRO A C 1
ATOM 901 O O . PRO A 1 108 ? -15.333 -3.490 -5.232 1.00 86.25 108 PRO A O 1
ATOM 904 N N . GLU A 1 109 ? -15.536 -3.852 -7.428 1.00 85.88 109 GLU A N 1
ATOM 905 C CA . GLU A 1 109 ? -16.333 -5.081 -7.356 1.00 85.88 109 GLU A CA 1
ATOM 906 C C . GLU A 1 109 ? -15.641 -6.247 -6.631 1.00 85.88 109 GLU A C 1
ATOM 908 O O . GLU A 1 109 ? -16.318 -7.122 -6.092 1.00 85.88 109 GLU A O 1
ATOM 913 N N . ARG A 1 110 ? -14.301 -6.258 -6.558 1.00 83.88 110 ARG A N 1
ATOM 914 C CA . ARG A 1 110 ? -13.537 -7.293 -5.829 1.00 83.88 110 ARG A CA 1
ATOM 915 C C . ARG A 1 110 ? -13.606 -7.136 -4.312 1.00 83.88 110 ARG A C 1
ATOM 917 O O . ARG A 1 110 ? -13.196 -8.033 -3.572 1.00 83.88 110 ARG A O 1
ATOM 924 N N . PHE A 1 111 ? -14.131 -6.010 -3.843 1.00 84.31 111 PHE A N 1
ATOM 925 C CA . PHE A 1 111 ? -14.221 -5.669 -2.434 1.00 84.31 111 PHE A CA 1
ATOM 926 C C . PHE A 1 111 ? -15.690 -5.518 -2.030 1.00 84.31 111 PHE A C 1
ATOM 928 O O . PHE A 1 111 ? -16.158 -4.399 -1.806 1.00 84.31 111 PHE A O 1
ATOM 935 N N . PRO A 1 112 ? -16.442 -6.635 -1.943 1.00 79.31 112 PRO A N 1
ATOM 936 C CA . PRO A 1 112 ? -17.829 -6.576 -1.520 1.00 79.31 112 PRO A CA 1
ATOM 937 C C . PRO A 1 112 ? -17.914 -5.999 -0.101 1.00 79.31 112 PRO A C 1
ATOM 939 O O . PRO A 1 112 ? -17.066 -6.322 0.744 1.00 79.31 112 PRO A O 1
ATOM 942 N N . PRO A 1 113 ? -18.923 -5.152 0.177 1.00 77.69 113 PRO A N 1
ATOM 943 C CA . PRO A 1 113 ? -19.127 -4.620 1.512 1.00 77.69 113 PRO A CA 1
ATOM 944 C C . PRO A 1 113 ? -19.295 -5.777 2.509 1.00 77.69 113 PRO A C 1
ATOM 946 O O . PRO A 1 113 ? -19.860 -6.816 2.152 1.00 77.69 113 PRO A O 1
ATOM 949 N N . PRO A 1 114 ? -18.805 -5.626 3.753 1.00 76.06 114 PRO A N 1
ATOM 950 C CA . PRO A 1 114 ? -18.992 -6.647 4.771 1.00 76.06 114 PRO A CA 1
ATOM 951 C C . PRO A 1 114 ? -20.490 -6.929 4.958 1.00 76.06 114 PRO A C 1
ATOM 953 O O . PRO A 1 114 ? -21.299 -6.001 4.828 1.00 76.06 114 PRO A O 1
ATOM 956 N N . PRO A 1 115 ? -20.870 -8.188 5.253 1.00 74.19 115 PRO A N 1
ATOM 957 C CA . PRO A 1 115 ? -22.262 -8.532 5.495 1.00 74.19 115 PRO A CA 1
ATOM 958 C C . PRO A 1 115 ? -22.833 -7.616 6.587 1.00 74.19 115 PRO A C 1
ATOM 960 O O . PRO A 1 115 ? -22.113 -7.275 7.535 1.00 74.19 115 PRO A O 1
ATOM 963 N N . PRO A 1 116 ? -24.098 -7.173 6.453 1.00 71.00 116 PRO A N 1
ATOM 964 C CA . PRO A 1 116 ? -24.719 -6.329 7.460 1.00 71.00 116 PRO A CA 1
ATOM 965 C C . PRO A 1 116 ? -24.613 -7.024 8.821 1.00 71.00 116 PRO A C 1
ATOM 967 O O . PRO A 1 116 ? -24.809 -8.242 8.885 1.00 71.00 116 PRO A O 1
ATOM 970 N N . PRO A 1 117 ? -24.297 -6.287 9.901 1.00 68.06 117 PRO A N 1
ATOM 971 C CA . PRO A 1 117 ? -24.263 -6.878 11.227 1.00 68.06 117 PRO A CA 1
ATOM 972 C C . PRO A 1 117 ? -25.627 -7.513 11.475 1.00 68.06 117 PRO A C 1
ATOM 974 O O . PRO A 1 117 ? -26.650 -6.827 11.405 1.00 68.06 117 PRO A O 1
ATOM 977 N N . HIS A 1 118 ? -25.646 -8.832 11.686 1.00 61.22 118 HIS A N 1
ATOM 978 C CA . HIS A 1 118 ? -26.866 -9.546 12.030 1.00 61.22 118 HIS A CA 1
ATOM 979 C C . HIS A 1 118 ? -27.475 -8.827 13.228 1.00 61.22 118 HIS A C 1
ATOM 981 O O . HIS A 1 118 ? -26.829 -8.697 14.268 1.00 61.22 118 HIS A O 1
ATOM 987 N N . GLY A 1 119 ? -28.671 -8.268 13.032 1.00 54.88 119 GLY A N 1
ATOM 988 C CA . GLY A 1 119 ? -29.391 -7.545 14.063 1.00 54.88 119 GLY A CA 1
ATOM 989 C C . GLY A 1 119 ? -29.677 -8.492 15.215 1.00 54.88 119 GLY A C 1
ATOM 990 O O . GLY A 1 119 ? -30.684 -9.192 15.201 1.00 54.88 119 GLY A O 1
ATOM 991 N N . GLY A 1 120 ? -28.778 -8.522 16.199 1.00 58.91 120 GLY A N 1
ATOM 992 C CA . GLY A 1 120 ? -29.092 -9.049 17.514 1.00 58.91 120 GLY A CA 1
ATOM 993 C C . GLY A 1 120 ? -30.339 -8.322 18.024 1.00 58.91 120 GLY A C 1
ATOM 994 O O . GLY A 1 120 ? -30.507 -7.134 17.715 1.00 58.91 120 GLY A O 1
ATOM 995 N N . PRO A 1 121 ? -31.247 -9.021 18.722 1.00 58.00 121 PRO A N 1
ATOM 996 C CA . PRO A 1 121 ? -32.521 -8.453 19.132 1.00 58.00 121 PRO A CA 1
ATOM 997 C C . PRO A 1 121 ? -32.270 -7.135 19.860 1.00 58.00 121 PRO A C 1
ATOM 999 O O . PRO A 1 121 ? -31.518 -7.082 20.832 1.00 58.00 121 PRO A O 1
ATOM 1002 N N . LYS A 1 122 ? -32.885 -6.058 19.362 1.00 58.09 122 LYS A N 1
ATOM 1003 C CA . LYS A 1 122 ? -33.002 -4.821 20.126 1.00 58.09 122 LYS A CA 1
ATOM 1004 C C . LYS A 1 122 ? -33.866 -5.172 21.329 1.00 58.09 122 LYS A C 1
ATOM 1006 O O . LYS A 1 122 ? -35.074 -5.322 21.179 1.00 58.09 122 LYS A O 1
ATOM 1011 N N . THR A 1 123 ? -33.240 -5.409 22.475 1.00 59.66 123 THR A N 1
ATOM 1012 C CA . THR A 1 123 ? -33.955 -5.540 23.742 1.00 59.66 123 THR A CA 1
ATOM 1013 C C . THR A 1 123 ? -34.696 -4.222 23.992 1.00 59.66 123 THR A C 1
ATOM 1015 O O . THR A 1 123 ? -34.032 -3.180 23.960 1.00 59.66 123 THR A O 1
ATOM 1018 N N . PRO A 1 124 ? -36.034 -4.256 24.124 1.00 65.50 124 PRO A N 1
ATOM 1019 C CA . PRO A 1 124 ? -36.847 -3.088 24.450 1.00 65.50 124 PRO A CA 1
ATOM 1020 C C . PRO A 1 124 ? -36.592 -2.582 25.872 1.00 65.50 124 PRO A C 1
ATOM 1022 O O . PRO A 1 124 ? -36.134 -3.385 26.718 1.00 65.50 124 PRO A O 1
#

Radius of gyration: 22.85 Å; chains: 1; bounding box: 76×39×57 Å

Sequence (124 aa):
MRRLGWRWLIVVAFLLAASFAGLFAVRAVRRAVYWSSHRDEVIRPWMSVHYVARSYRVPPHVLYRAINLEPLPRDRRPLREVAREQNRAFEALAAELQNAIAEFRAHPERFPPPPPPHGGPKTP